Protein AF-A0A6A9SGI1-F1 (afdb_monomer_lite)

pLDDT: mean 83.84, std 9.36, range [55.59, 92.81]

Secondary structure (DSSP, 8-state):
--HHHHHHHHHHTS-SEEEETTT--EEETT-SS-TTT----EE--

Sequence (45 aa):
MSVVEELRRRVEDAPNEVECGICAARYDSQRLNCPACGSGDFRDA

Radius of gyration: 13.34 Å; chains: 1; bounding box: 33×21×29 Å

Foldseek 3Di:
DDPVVVVVVCVVPQDQWWAAPPPRDIDGPVDCADPPPRDNHTDHD

Structure (mmCIF, N/CA/C/O backbone):
data_AF-A0A6A9SGI1-F1
#
_entry.id   AF-A0A6A9SGI1-F1
#
loop_
_atom_site.group_PDB
_atom_site.id
_atom_site.type_symbol
_atom_site.label_atom_id
_atom_site.label_alt_id
_atom_site.label_comp_id
_atom_site.label_asym_id
_atom_site.label_entity_id
_atom_site.label_seq_id
_atom_site.pdbx_PDB_ins_code
_atom_site.Cartn_x
_atom_site.Cartn_y
_atom_site.Cartn_z
_atom_site.occupancy
_atom_site.B_iso_or_equiv
_atom_site.auth_seq_id
_atom_site.auth_comp_id
_atom_site.auth_asym_id
_atom_site.auth_atom_id
_atom_site.pdbx_PDB_model_num
ATOM 1 N N . MET A 1 1 ? -20.445 13.343 15.841 1.00 64.94 1 MET A N 1
ATOM 2 C CA . MET A 1 1 ? -19.395 12.416 15.373 1.00 64.94 1 MET A CA 1
ATOM 3 C C . MET A 1 1 ? -18.063 13.048 15.708 1.00 64.94 1 MET A C 1
ATOM 5 O O . MET A 1 1 ? -17.913 14.240 15.454 1.00 64.94 1 MET A O 1
ATOM 9 N N . SER A 1 2 ? -17.161 12.321 16.362 1.00 91.94 2 SER A N 1
ATOM 10 C CA . SER A 1 2 ? -15.836 12.851 16.678 1.00 91.94 2 SER A CA 1
ATOM 11 C C . SER A 1 2 ? -14.978 12.915 15.414 1.00 91.94 2 SER A C 1
ATOM 13 O O . SER A 1 2 ? -14.966 11.969 14.629 1.00 91.94 2 SER A O 1
ATOM 15 N N . VAL A 1 3 ? -14.204 13.991 15.247 1.00 89.75 3 VAL A N 1
ATOM 16 C CA . VAL A 1 3 ? -13.183 14.098 14.183 1.00 89.75 3 VAL A CA 1
ATOM 17 C C . VAL A 1 3 ? -12.186 12.933 14.267 1.00 89.75 3 VAL A C 1
ATOM 19 O O . VAL A 1 3 ? -11.705 12.440 13.251 1.00 89.75 3 VAL A O 1
ATOM 22 N N . VAL A 1 4 ? -11.922 12.445 15.484 1.00 92.50 4 VAL A N 1
ATOM 23 C CA . VAL A 1 4 ? -11.028 11.307 15.734 1.00 92.50 4 VAL A CA 1
ATOM 24 C C . VAL A 1 4 ? -11.593 10.007 15.154 1.00 92.50 4 VAL A C 1
ATOM 26 O O . VAL A 1 4 ? -10.851 9.237 14.550 1.00 92.50 4 VAL A O 1
ATOM 29 N N . GLU A 1 5 ? -12.899 9.767 15.301 1.00 92.81 5 GLU A N 1
ATOM 30 C CA . GLU A 1 5 ? -13.552 8.569 14.751 1.00 92.81 5 GLU A CA 1
ATOM 31 C C . GLU A 1 5 ? -13.553 8.591 13.220 1.00 92.81 5 GLU A C 1
ATOM 33 O O . GLU A 1 5 ? -13.319 7.566 12.584 1.00 92.81 5 GLU A O 1
ATOM 38 N N . GLU A 1 6 ? -13.762 9.765 12.623 1.00 90.38 6 GLU A N 1
ATOM 39 C CA . GLU A 1 6 ? -13.758 9.919 11.169 1.00 90.38 6 GLU A CA 1
ATOM 40 C C . GLU A 1 6 ? -12.367 9.681 10.567 1.00 90.38 6 GLU A C 1
ATOM 42 O O . GLU A 1 6 ? -12.242 8.978 9.564 1.00 90.38 6 GLU A O 1
ATOM 47 N N . LEU A 1 7 ? -11.313 10.211 11.198 1.00 89.25 7 LEU A N 1
ATOM 48 C CA . LEU A 1 7 ? -9.931 9.972 10.775 1.00 89.25 7 LEU A CA 1
ATOM 49 C C . LEU A 1 7 ? -9.550 8.496 10.883 1.00 89.25 7 LEU A C 1
ATOM 51 O O . LEU A 1 7 ? -8.931 7.962 9.966 1.00 89.25 7 LEU A O 1
ATOM 55 N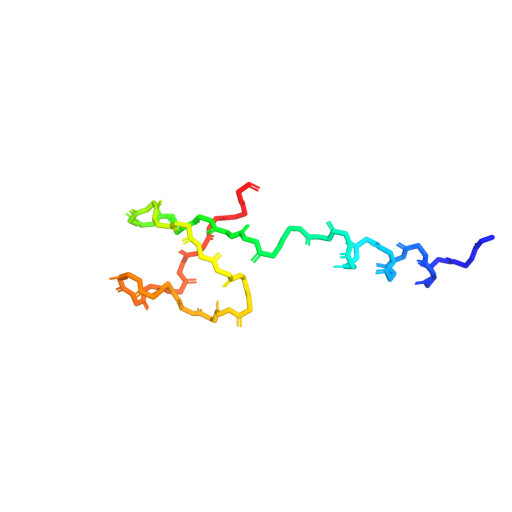 N . ARG A 1 8 ? -9.947 7.826 11.970 1.00 89.62 8 ARG A N 1
ATOM 56 C CA . ARG A 1 8 ? -9.658 6.403 12.163 1.00 89.62 8 ARG A CA 1
ATOM 57 C C . ARG A 1 8 ? -10.277 5.546 11.062 1.00 89.62 8 ARG A C 1
ATOM 59 O O . ARG A 1 8 ? -9.567 4.749 10.460 1.00 89.62 8 ARG A O 1
ATOM 66 N N . ARG A 1 9 ? -11.554 5.780 10.742 1.00 88.50 9 ARG A N 1
ATOM 67 C CA . ARG A 1 9 ? -12.240 5.053 9.667 1.00 88.50 9 ARG A CA 1
ATOM 68 C C . ARG A 1 9 ? -11.545 5.243 8.318 1.00 88.50 9 ARG A C 1
ATOM 70 O O . ARG A 1 9 ? -11.380 4.286 7.581 1.00 88.50 9 ARG A O 1
ATOM 77 N N . ARG A 1 10 ? -11.078 6.461 8.014 1.00 86.81 10 ARG A N 1
ATOM 78 C CA . ARG A 1 10 ? -10.346 6.737 6.763 1.00 86.81 10 ARG A CA 1
ATOM 79 C C . ARG A 1 10 ? -9.012 5.993 6.662 1.00 86.81 10 ARG A C 1
ATOM 81 O O . ARG A 1 10 ? -8.627 5.638 5.559 1.00 86.81 10 ARG A O 1
ATOM 88 N N . VAL A 1 11 ? -8.309 5.787 7.778 1.00 85.12 11 VAL A N 1
ATOM 89 C CA . VAL A 1 11 ? -7.066 4.993 7.798 1.00 85.12 11 VAL A CA 1
ATOM 90 C C . VAL A 1 11 ? -7.370 3.502 7.651 1.00 85.12 11 VAL A C 1
ATOM 92 O O . VAL A 1 11 ? -6.649 2.810 6.947 1.00 85.12 11 VAL A O 1
ATOM 95 N N . GLU A 1 12 ? -8.439 3.012 8.283 1.00 84.06 12 GLU A N 1
ATOM 96 C CA . GLU A 1 12 ? -8.877 1.611 8.177 1.00 84.06 12 GLU A CA 1
ATOM 97 C C . GLU A 1 12 ? -9.403 1.263 6.767 1.00 84.06 12 GLU A C 1
ATOM 99 O O . GLU A 1 12 ? -9.179 0.151 6.298 1.00 84.06 12 GLU A O 1
ATOM 104 N N . ASP A 1 13 ? -10.043 2.216 6.079 1.00 82.19 13 ASP A N 1
ATOM 105 C CA . ASP A 1 13 ? -10.535 2.074 4.697 1.00 82.19 13 ASP A CA 1
ATOM 106 C C . ASP A 1 13 ? -9.455 2.337 3.626 1.00 82.19 13 ASP A C 1
ATOM 108 O O . ASP A 1 13 ? -9.713 2.153 2.432 1.00 82.19 13 ASP A O 1
ATOM 112 N N . ALA A 1 14 ? -8.263 2.807 4.008 1.00 76.00 14 ALA A N 1
ATOM 113 C CA . ALA A 1 14 ? -7.216 3.121 3.043 1.00 76.00 14 ALA A CA 1
ATOM 114 C C . ALA A 1 14 ? -6.752 1.844 2.311 1.00 76.00 14 ALA A C 1
ATOM 116 O O . ALA A 1 14 ? -6.575 0.797 2.942 1.00 76.00 14 ALA A O 1
ATOM 117 N N . PRO A 1 15 ? -6.544 1.898 0.981 1.00 72.12 15 PRO A N 1
ATOM 118 C CA . PRO A 1 15 ? -6.071 0.744 0.235 1.00 72.12 15 PRO A CA 1
ATOM 119 C C . PRO A 1 15 ? -4.686 0.324 0.737 1.00 72.12 15 PRO A C 1
ATOM 121 O O . PRO A 1 15 ? -3.743 1.112 0.767 1.00 72.12 15 PRO A O 1
ATOM 124 N N . ASN A 1 16 ? -4.560 -0.951 1.106 1.00 82.69 16 ASN A N 1
ATOM 125 C CA . ASN A 1 16 ? -3.287 -1.532 1.534 1.00 82.69 16 ASN A CA 1
ATOM 126 C C . ASN A 1 16 ? -2.393 -1.928 0.351 1.00 82.69 16 ASN A C 1
ATOM 128 O O . ASN A 1 16 ? -1.322 -2.467 0.571 1.00 82.69 16 ASN A O 1
ATOM 132 N N . GLU A 1 17 ? -2.805 -1.698 -0.897 1.00 86.25 17 GLU A N 1
ATOM 133 C CA . GLU A 1 17 ? -2.027 -2.050 -2.086 1.00 86.25 17 GLU A CA 1
ATOM 134 C C . GLU A 1 17 ? -1.592 -0.788 -2.834 1.00 86.25 17 GLU A C 1
ATOM 136 O O . GLU A 1 17 ? -2.396 0.108 -3.073 1.00 86.25 17 GLU A O 1
ATOM 141 N N . VAL A 1 18 ? -0.319 -0.743 -3.219 1.00 87.25 18 VAL A N 1
ATOM 142 C CA . VAL A 1 18 ? 0.315 0.356 -3.953 1.00 87.25 18 VAL A CA 1
ATOM 143 C C . VAL A 1 18 ? 1.027 -0.173 -5.193 1.00 87.25 18 VAL A C 1
ATOM 145 O O . VAL A 1 18 ? 1.466 -1.327 -5.238 1.00 87.25 18 VAL A O 1
ATOM 148 N N . GLU A 1 19 ? 1.157 0.677 -6.210 1.00 90.06 19 GLU A N 1
ATOM 149 C CA . GLU A 1 19 ? 1.886 0.367 -7.437 1.00 90.06 19 GLU A CA 1
ATOM 150 C C . GLU A 1 19 ? 3.274 1.019 -7.413 1.00 90.06 19 GLU A C 1
ATOM 152 O O . GLU A 1 19 ? 3.444 2.219 -7.174 1.00 90.06 19 GLU A O 1
ATOM 157 N N . CYS A 1 20 ? 4.310 0.225 -7.680 1.00 89.94 20 CYS A N 1
ATOM 158 C CA . CYS A 1 20 ? 5.664 0.747 -7.771 1.00 89.94 20 CYS A CA 1
ATOM 159 C C . CYS A 1 20 ? 5.791 1.669 -8.987 1.00 89.94 20 CYS A C 1
ATOM 161 O O . CYS A 1 20 ? 5.672 1.218 -10.125 1.00 89.94 20 CYS A O 1
ATOM 163 N N . GLY A 1 21 ? 6.176 2.928 -8.768 1.00 86.38 21 GLY A N 1
ATOM 164 C CA . GLY A 1 21 ? 6.370 3.897 -9.851 1.00 86.38 21 GLY A CA 1
ATOM 165 C C . GLY A 1 21 ? 7.524 3.577 -10.813 1.00 86.38 21 GLY A C 1
ATOM 166 O O . GLY A 1 21 ? 7.657 4.253 -11.830 1.00 86.38 21 GLY A O 1
ATOM 167 N N . ILE A 1 22 ? 8.353 2.572 -10.497 1.00 91.06 22 ILE A N 1
ATOM 168 C CA . ILE A 1 22 ? 9.522 2.159 -11.290 1.00 91.06 22 ILE A CA 1
ATOM 169 C C . ILE A 1 22 ? 9.227 0.933 -12.157 1.00 91.06 22 ILE A C 1
ATOM 171 O O . ILE A 1 22 ? 9.508 0.941 -13.351 1.00 91.06 22 ILE A O 1
ATOM 175 N N . CYS A 1 23 ? 8.703 -0.139 -11.554 1.00 92.50 23 CYS A N 1
ATOM 176 C CA . CYS A 1 23 ? 8.503 -1.425 -12.232 1.00 92.50 23 CYS A CA 1
ATOM 177 C C . CYS A 1 23 ? 7.031 -1.821 -12.403 1.00 92.50 23 CYS A C 1
ATOM 179 O O . CYS A 1 23 ? 6.766 -2.913 -12.898 1.00 92.50 23 CYS A O 1
ATOM 181 N N . ALA A 1 24 ? 6.091 -0.966 -11.981 1.00 90.50 24 ALA A N 1
ATOM 182 C CA . ALA A 1 24 ? 4.644 -1.200 -12.018 1.00 90.50 24 ALA A CA 1
ATOM 183 C C . ALA A 1 24 ? 4.166 -2.447 -11.243 1.00 90.50 24 ALA A C 1
ATOM 185 O O . ALA A 1 24 ? 3.045 -2.920 -11.420 1.00 90.50 24 ALA A O 1
ATOM 186 N N . ALA A 1 25 ? 5.004 -3.009 -10.364 1.00 90.12 25 ALA A N 1
ATOM 187 C CA . ALA A 1 25 ? 4.593 -4.099 -9.487 1.00 90.12 25 ALA A CA 1
ATOM 188 C C . ALA A 1 25 ? 3.607 -3.590 -8.428 1.00 90.12 25 ALA A C 1
ATOM 190 O O . ALA A 1 25 ? 3.877 -2.581 -7.775 1.00 90.12 25 ALA A O 1
ATOM 191 N N . ARG A 1 26 ? 2.511 -4.325 -8.221 1.00 90.62 26 ARG A N 1
ATOM 192 C CA . ARG A 1 26 ? 1.545 -4.091 -7.139 1.00 90.62 26 ARG A CA 1
ATOM 193 C C . ARG A 1 26 ? 1.971 -4.862 -5.893 1.00 90.62 26 ARG A C 1
ATOM 195 O O . ARG A 1 26 ? 2.337 -6.034 -5.996 1.00 90.62 26 ARG A O 1
ATOM 202 N N . TYR A 1 27 ? 1.989 -4.210 -4.738 1.00 87.69 27 TYR A N 1
ATOM 203 C CA . TYR A 1 27 ? 2.383 -4.831 -3.472 1.00 87.69 27 TYR A CA 1
ATOM 204 C C . TYR A 1 27 ? 1.791 -4.080 -2.277 1.00 87.69 27 TYR A C 1
ATOM 206 O O . TYR A 1 27 ? 1.246 -2.990 -2.413 1.00 87.69 27 TYR A O 1
ATOM 214 N N . ASP A 1 28 ? 1.905 -4.691 -1.100 1.00 86.31 28 ASP A N 1
ATOM 215 C CA . ASP A 1 28 ? 1.333 -4.156 0.130 1.00 86.31 28 ASP A CA 1
ATOM 216 C C . ASP A 1 28 ? 2.091 -2.912 0.645 1.00 86.31 28 ASP A C 1
ATOM 218 O O . ASP A 1 28 ? 3.322 -2.936 0.778 1.00 86.31 28 ASP A O 1
ATOM 222 N N . SER A 1 29 ? 1.358 -1.839 0.951 1.00 80.50 29 SER A N 1
ATOM 223 C CA . SER A 1 29 ? 1.870 -0.538 1.403 1.00 80.50 29 SER A CA 1
ATOM 224 C C . SER A 1 29 ? 2.504 -0.572 2.795 1.00 80.50 29 SER A C 1
ATOM 226 O O . SER A 1 29 ? 3.213 0.361 3.169 1.00 80.50 29 SER A O 1
ATOM 228 N N . GLN A 1 30 ? 2.352 -1.670 3.546 1.00 83.12 30 GLN 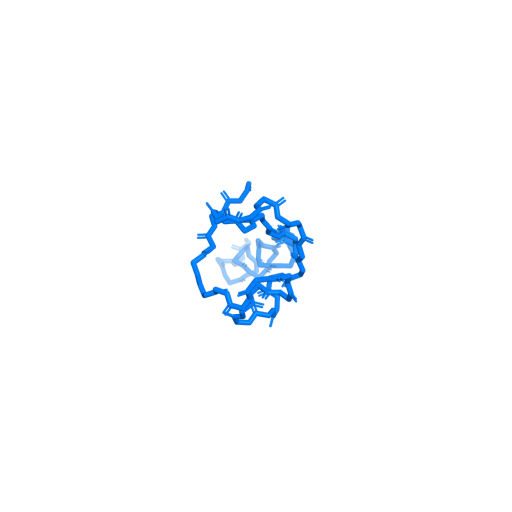A N 1
ATOM 229 C CA . GLN A 1 30 ? 3.103 -1.915 4.780 1.00 83.12 30 GLN A CA 1
ATOM 230 C C . GLN A 1 30 ? 4.607 -2.113 4.533 1.00 83.12 30 GLN A C 1
ATOM 232 O O . GLN A 1 30 ? 5.397 -2.115 5.481 1.00 83.12 30 GLN A O 1
ATOM 237 N N . ARG A 1 31 ? 5.037 -2.300 3.278 1.00 79.75 31 ARG A N 1
ATOM 238 C CA . ARG A 1 31 ? 6.454 -2.423 2.922 1.00 79.75 31 ARG A CA 1
ATOM 239 C C . ARG A 1 31 ? 7.060 -1.066 2.572 1.00 79.75 31 ARG A C 1
ATOM 241 O O . ARG A 1 31 ? 6.576 -0.365 1.694 1.00 79.75 31 ARG A O 1
ATOM 248 N N . LEU A 1 32 ? 8.209 -0.770 3.185 1.00 81.44 32 LEU A N 1
ATOM 249 C CA . LEU A 1 32 ? 9.010 0.427 2.890 1.00 81.44 32 LEU A CA 1
ATOM 2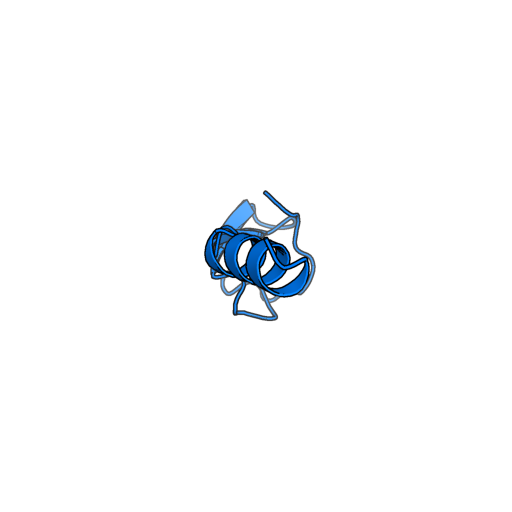50 C C . LEU A 1 32 ? 9.702 0.385 1.520 1.00 81.44 32 LEU A C 1
ATOM 252 O O . LEU A 1 32 ? 10.060 1.436 0.999 1.00 81.44 32 LEU A O 1
ATOM 256 N N . ASN A 1 33 ? 9.886 -0.808 0.932 1.00 87.62 33 ASN A N 1
ATOM 257 C CA . ASN A 1 33 ? 10.523 -0.983 -0.378 1.00 87.62 33 ASN A CA 1
ATOM 258 C C . ASN A 1 33 ? 9.714 -1.940 -1.267 1.00 87.62 33 ASN A C 1
ATOM 260 O O . ASN A 1 33 ? 9.140 -2.923 -0.787 1.00 87.62 33 ASN A O 1
ATOM 264 N N . CYS A 1 34 ? 9.740 -1.695 -2.578 1.00 90.75 34 CYS A N 1
ATOM 265 C CA . CYS A 1 34 ? 9.124 -2.557 -3.575 1.00 90.75 34 CYS A CA 1
ATOM 266 C C . CYS A 1 34 ? 9.805 -3.936 -3.546 1.00 90.75 34 CYS A C 1
ATOM 268 O O . CYS A 1 34 ? 11.020 -4.019 -3.737 1.00 90.75 34 CYS A O 1
ATOM 270 N N . PRO A 1 35 ? 9.060 -5.039 -3.371 1.00 89.62 35 PRO A N 1
ATOM 271 C CA . PRO A 1 35 ? 9.645 -6.375 -3.307 1.00 89.62 35 PRO A CA 1
ATOM 272 C C . PRO A 1 35 ? 10.197 -6.865 -4.654 1.00 89.62 35 PRO A C 1
ATOM 274 O O . PRO A 1 35 ? 10.993 -7.798 -4.670 1.00 89.62 35 PRO A O 1
ATOM 277 N N . ALA A 1 36 ? 9.781 -6.262 -5.773 1.00 90.88 36 ALA A N 1
ATOM 278 C CA . ALA A 1 36 ? 10.216 -6.670 -7.106 1.00 90.88 36 ALA A CA 1
ATOM 279 C C . ALA A 1 36 ? 11.557 -6.038 -7.512 1.00 90.88 36 ALA A C 1
ATOM 281 O O . ALA A 1 36 ? 12.404 -6.720 -8.082 1.00 90.88 36 ALA A O 1
ATOM 282 N N . CYS A 1 37 ? 11.762 -4.748 -7.223 1.00 92.00 37 CYS A N 1
ATOM 283 C CA . CYS A 1 37 ? 12.954 -4.009 -7.660 1.00 92.00 37 CYS A CA 1
ATOM 284 C C . CYS A 1 37 ? 13.771 -3.371 -6.525 1.00 92.00 37 CYS A C 1
ATOM 286 O O . CYS A 1 37 ? 14.846 -2.838 -6.780 1.00 92.00 37 CYS A O 1
ATOM 288 N N . GLY A 1 38 ? 13.276 -3.389 -5.284 1.00 87.00 38 GLY A N 1
ATOM 289 C CA . GLY A 1 38 ? 13.950 -2.816 -4.115 1.00 87.00 38 GLY A CA 1
ATOM 290 C C . GLY A 1 38 ? 13.838 -1.294 -3.964 1.00 87.00 38 GLY A C 1
ATOM 291 O O . GLY A 1 38 ? 14.322 -0.767 -2.962 1.00 87.00 38 GLY A O 1
ATOM 292 N N . SER A 1 39 ? 13.202 -0.589 -4.909 1.00 86.75 39 SER A N 1
ATOM 293 C CA . SER A 1 39 ? 13.020 0.870 -4.842 1.00 86.75 39 SER A CA 1
ATOM 294 C C . SER A 1 39 ? 12.098 1.286 -3.691 1.00 86.75 39 SER A C 1
ATOM 296 O O . SER A 1 39 ? 11.130 0.584 -3.404 1.00 86.75 39 SER A O 1
ATOM 298 N N . GLY A 1 40 ? 12.384 2.428 -3.061 1.00 78.44 40 GLY A N 1
ATOM 299 C CA . GLY A 1 40 ? 11.491 3.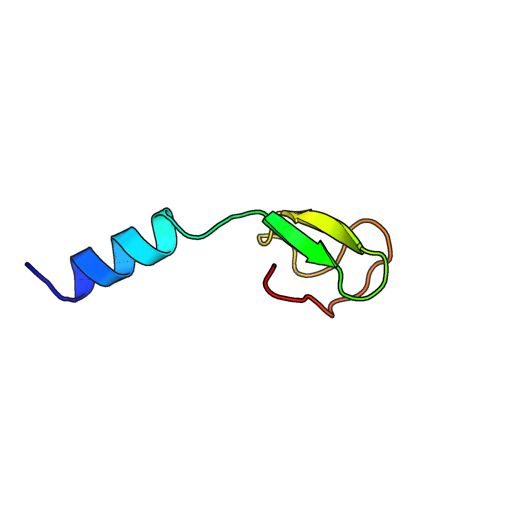097 -2.104 1.00 78.44 40 GLY A CA 1
ATOM 300 C C . GLY A 1 40 ? 10.558 4.130 -2.749 1.00 78.44 40 GLY A C 1
ATOM 301 O O . GLY A 1 40 ? 9.787 4.772 -2.044 1.00 78.44 40 GLY A O 1
ATOM 302 N N . ASP A 1 41 ? 10.635 4.314 -4.073 1.00 74.00 41 ASP A N 1
ATOM 303 C CA . ASP A 1 41 ? 9.767 5.238 -4.804 1.00 74.00 41 ASP A CA 1
ATOM 304 C C . ASP A 1 41 ? 8.431 4.576 -5.140 1.00 74.00 41 ASP A C 1
ATOM 306 O O . ASP A 1 41 ? 8.339 3.664 -5.977 1.00 74.00 41 ASP A O 1
ATOM 310 N N . PHE A 1 42 ? 7.383 5.073 -4.494 1.00 69.19 42 PHE A N 1
ATOM 311 C CA . PHE A 1 42 ? 6.019 4.580 -4.620 1.00 69.19 42 PHE A CA 1
ATOM 312 C C . PHE A 1 42 ? 5.123 5.669 -5.179 1.00 69.19 42 PHE A C 1
ATOM 314 O O . PHE A 1 42 ? 5.319 6.852 -4.900 1.00 69.19 42 PHE A O 1
ATOM 321 N N . ARG A 1 43 ? 4.154 5.271 -6.000 1.00 61.53 43 ARG A N 1
ATOM 322 C CA . ARG A 1 43 ? 3.076 6.158 -6.421 1.00 61.53 43 ARG A CA 1
ATOM 323 C C . ARG A 1 43 ? 1.818 5.691 -5.713 1.00 61.53 43 ARG A C 1
ATOM 325 O O . ARG A 1 43 ? 1.520 4.498 -5.741 1.00 61.53 43 ARG A O 1
ATOM 332 N 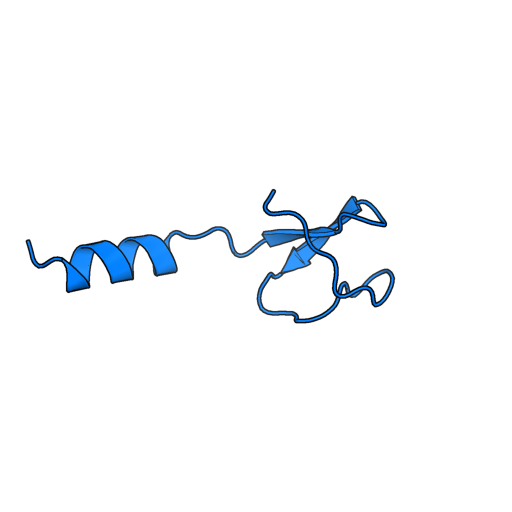N . ASP A 1 44 ? 1.119 6.624 -5.077 1.00 57.25 44 ASP A N 1
ATOM 333 C CA . ASP A 1 44 ? -0.247 6.380 -4.627 1.00 57.25 44 ASP A CA 1
ATOM 334 C C . ASP A 1 44 ? -1.057 6.003 -5.876 1.00 57.25 44 ASP A C 1
ATOM 336 O O . ASP A 1 44 ? -1.127 6.787 -6.829 1.00 57.25 44 ASP A O 1
ATOM 340 N N . ALA A 1 45 ? -1.527 4.756 -5.913 1.00 55.59 45 ALA A N 1
ATOM 341 C CA . ALA A 1 45 ? -2.307 4.207 -7.017 1.00 55.59 45 ALA A CA 1
ATOM 342 C C . ALA A 1 45 ? -3.769 4.660 -6.932 1.00 55.59 45 ALA A C 1
ATOM 344 O O . ALA A 1 45 ? -4.299 4.741 -5.799 1.00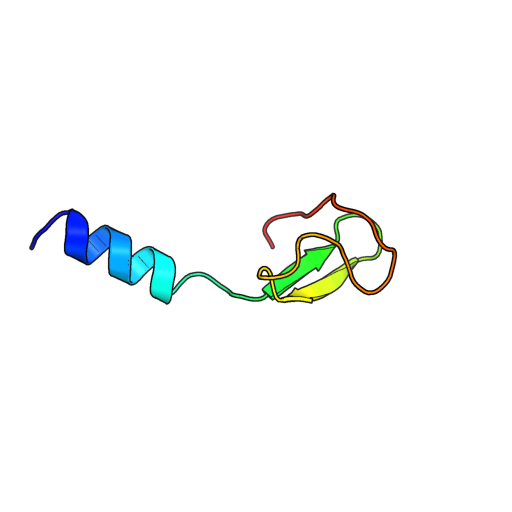 55.59 45 ALA A O 1
#